Protein AF-A0A843J6B3-F1 (afdb_monomer_lite)

Secondary structure (DSSP, 8-state):
----STTSPSPEE-SSSTT-EEEEEE--TTHHHHHHHHHHTT---S---HHHHHHHHHHHHHHTT--HHHHHHHHHHH--SSEEEEEEETTEEEEEE-TT--S--EEEE-SS-EEEESSGGGTTTT---S--EEPPTT-EEEEE-

pLDDT: mean 93.2, std 7.3, range [47.25, 98.31]

Structure (mmCIF, N/CA/C/O backbone):
data_AF-A0A843J6B3-F1
#
_entry.id   AF-A0A843J6B3-F1
#
loop_
_atom_site.group_PDB
_atom_site.id
_atom_site.type_symbol
_atom_site.label_atom_id
_atom_site.label_alt_id
_atom_site.label_comp_id
_atom_site.label_asym_id
_atom_site.label_entity_id
_atom_site.label_seq_id
_atom_site.pdbx_PDB_ins_code
_atom_site.Cartn_x
_atom_site.Cartn_y
_atom_site.Cartn_z
_atom_site.occupancy
_atom_site.B_iso_or_equiv
_atom_site.a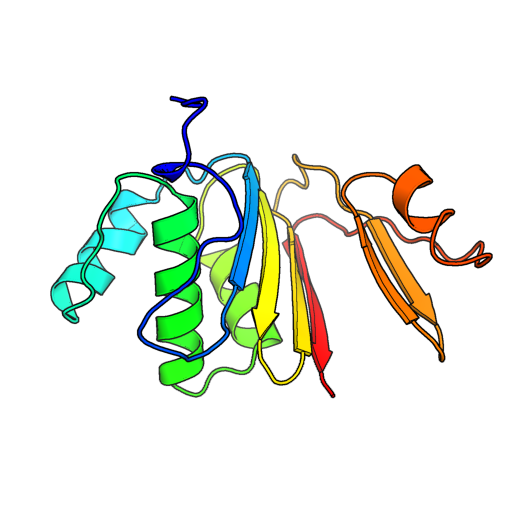uth_seq_id
_atom_site.auth_comp_id
_atom_site.auth_asym_id
_atom_site.auth_atom_id
_atom_site.pdbx_PDB_model_num
ATOM 1 N N . GLU A 1 1 ? 11.348 -1.930 17.004 1.00 47.25 1 GLU A N 1
ATOM 2 C CA . GLU A 1 1 ? 12.551 -2.789 16.943 1.00 47.25 1 GLU A CA 1
ATOM 3 C C . GLU A 1 1 ? 12.316 -3.851 15.882 1.00 47.25 1 GLU A C 1
ATOM 5 O O . GLU A 1 1 ? 11.214 -4.375 15.826 1.00 47.25 1 GLU A O 1
ATOM 10 N N . SER A 1 2 ? 13.302 -4.130 15.026 1.00 53.25 2 SER A N 1
ATOM 11 C CA . SER A 1 2 ? 13.225 -5.224 14.048 1.00 53.25 2 SER A CA 1
ATOM 12 C C . SER A 1 2 ? 13.456 -6.550 14.777 1.00 53.25 2 SER A C 1
ATOM 14 O O . SER A 1 2 ? 14.600 -6.964 14.955 1.00 53.25 2 SER A O 1
ATOM 16 N N . GLY A 1 3 ? 12.385 -7.178 15.263 1.00 59.69 3 GLY A N 1
ATOM 17 C CA . GLY A 1 3 ? 12.436 -8.517 15.848 1.00 59.69 3 GLY A CA 1
ATOM 18 C C . GLY A 1 3 ? 12.581 -9.581 14.760 1.00 59.69 3 GLY A C 1
ATOM 19 O O . GLY A 1 3 ? 11.872 -9.542 13.759 1.00 59.69 3 GLY A O 1
ATOM 20 N N . VAL A 1 4 ? 13.493 -10.541 14.938 1.00 71.62 4 VAL A N 1
ATOM 21 C CA . VAL A 1 4 ? 13.552 -11.742 14.085 1.00 71.62 4 VAL A CA 1
ATOM 22 C C . VAL A 1 4 ? 12.629 -12.791 14.697 1.00 71.62 4 VAL A C 1
ATOM 24 O O . VAL A 1 4 ? 13.066 -13.728 15.364 1.00 71.62 4 VAL A O 1
ATOM 27 N N . ASP A 1 5 ? 11.329 -12.590 14.521 1.00 77.44 5 ASP A N 1
ATOM 28 C CA . ASP A 1 5 ? 10.295 -13.521 14.952 1.00 77.44 5 ASP A CA 1
ATOM 29 C C . ASP A 1 5 ? 9.137 -13.556 13.944 1.00 77.44 5 ASP A C 1
ATOM 31 O O . ASP A 1 5 ? 9.062 -12.762 13.008 1.00 77.44 5 ASP A O 1
ATOM 35 N N . ARG A 1 6 ? 8.240 -14.528 14.117 1.00 74.88 6 ARG A N 1
ATOM 36 C CA . ARG A 1 6 ? 7.109 -14.734 13.204 1.00 74.88 6 ARG A CA 1
ATOM 37 C C . ARG A 1 6 ? 6.053 -13.633 13.287 1.00 74.88 6 ARG A C 1
ATOM 39 O O . ARG A 1 6 ? 5.305 -13.475 12.335 1.00 74.88 6 ARG A O 1
ATOM 46 N N . TYR A 1 7 ? 5.977 -12.905 14.398 1.00 76.56 7 TYR A N 1
ATOM 47 C CA . TYR A 1 7 ? 4.963 -11.875 14.624 1.00 76.56 7 TYR A CA 1
ATOM 48 C C . TYR A 1 7 ? 5.300 -10.558 13.927 1.00 76.56 7 TYR A C 1
ATOM 50 O O . TYR A 1 7 ? 4.414 -9.725 13.771 1.00 76.56 7 TYR A O 1
ATOM 58 N N . HIS A 1 8 ? 6.558 -10.382 13.511 1.00 81.69 8 HIS A N 1
ATOM 59 C CA . HIS A 1 8 ? 7.040 -9.227 12.751 1.00 81.69 8 HIS A CA 1
ATOM 60 C C . HIS A 1 8 ? 7.273 -9.526 11.264 1.00 81.69 8 HIS A C 1
ATOM 62 O O . HIS A 1 8 ? 7.674 -8.633 10.518 1.00 81.69 8 HIS A O 1
ATOM 68 N N . ALA A 1 9 ? 7.043 -10.770 10.832 1.00 84.94 9 ALA A N 1
ATOM 69 C CA . ALA A 1 9 ? 7.240 -11.183 9.453 1.00 84.94 9 ALA A CA 1
ATOM 70 C C . ALA A 1 9 ? 6.078 -10.722 8.564 1.00 84.94 9 ALA A C 1
ATOM 72 O O . ALA A 1 9 ? 4.911 -10.955 8.869 1.00 84.94 9 ALA A O 1
ATOM 73 N N . HIS A 1 10 ? 6.415 -10.112 7.432 1.00 86.50 10 HIS A N 1
ATOM 74 C CA . HIS A 1 10 ? 5.472 -9.834 6.351 1.00 86.50 10 HIS A CA 1
ATOM 75 C C . HIS A 1 10 ? 5.077 -11.111 5.585 1.00 86.50 10 HIS A C 1
ATOM 77 O O . HIS A 1 10 ? 5.847 -12.077 5.579 1.00 86.50 10 HIS A O 1
ATOM 83 N N . PRO A 1 11 ? 3.936 -11.100 4.866 1.00 92.75 11 PRO A N 1
ATOM 84 C CA . PRO A 1 11 ? 2.946 -10.019 4.772 1.00 92.75 11 PRO A CA 1
ATOM 85 C C . PRO A 1 11 ? 2.016 -9.941 5.991 1.00 92.75 11 PRO A C 1
ATOM 87 O O . PRO A 1 11 ? 1.685 -10.956 6.598 1.00 92.75 11 PRO A O 1
ATOM 90 N N . TYR A 1 12 ? 1.549 -8.732 6.304 1.00 93.75 12 TYR A N 1
ATOM 91 C CA . TYR A 1 12 ? 0.471 -8.526 7.275 1.00 93.75 12 TYR A CA 1
ATOM 92 C C . TYR A 1 12 ? -0.892 -8.625 6.597 1.00 93.75 12 TYR A C 1
ATOM 94 O O . TYR A 1 12 ? -1.033 -8.254 5.434 1.00 93.75 12 TYR A O 1
ATOM 102 N N . GLN A 1 13 ? -1.894 -9.090 7.340 1.00 94.69 13 GLN A N 1
ATOM 103 C CA . GLN A 1 13 ? -3.271 -9.272 6.880 1.00 94.69 13 GLN A CA 1
ATOM 104 C C . GLN A 1 13 ? -4.247 -8.556 7.815 1.00 94.69 13 GLN A C 1
ATOM 106 O O . GLN A 1 13 ? -3.915 -8.272 8.964 1.00 94.69 13 GLN A O 1
ATOM 111 N N . SER A 1 14 ? -5.462 -8.290 7.336 1.00 93.75 14 SER A N 1
ATOM 112 C CA . SER A 1 14 ? -6.552 -7.785 8.172 1.00 93.75 14 SER A CA 1
ATOM 113 C C . SER A 1 14 ? -7.737 -8.739 8.146 1.00 93.75 14 SER A C 1
ATOM 115 O O . SER A 1 14 ? -8.114 -9.237 7.094 1.00 93.75 14 SER A O 1
ATOM 117 N N . TYR A 1 15 ? -8.388 -8.933 9.293 1.00 92.50 15 TYR A N 1
ATOM 118 C CA . TYR A 1 15 ? -9.630 -9.708 9.385 1.00 92.50 15 TYR A CA 1
ATOM 119 C C . TYR A 1 15 ? -10.849 -8.992 8.771 1.00 92.50 15 TYR A C 1
ATOM 121 O O . TYR A 1 15 ? -11.914 -9.591 8.647 1.00 92.50 15 TYR A O 1
ATOM 129 N N . ILE A 1 16 ? -10.723 -7.699 8.453 1.00 92.38 16 ILE A N 1
ATOM 130 C CA . ILE A 1 16 ? -11.826 -6.845 7.986 1.00 92.38 16 ILE A CA 1
ATOM 131 C C . ILE A 1 16 ? -12.178 -7.157 6.534 1.00 92.38 16 ILE A C 1
ATOM 133 O O . ILE A 1 16 ? -13.354 -7.212 6.184 1.00 92.38 16 ILE A O 1
ATOM 137 N N . ILE A 1 17 ? -11.155 -7.364 5.704 1.00 91.81 17 ILE A N 1
ATOM 138 C CA . ILE A 1 17 ? -11.292 -7.720 4.294 1.00 91.81 17 ILE A CA 1
ATOM 139 C C . ILE A 1 17 ? -10.530 -9.025 4.076 1.00 91.81 17 ILE A C 1
ATOM 141 O O . ILE A 1 17 ? -9.322 -9.049 4.306 1.00 91.81 17 ILE A O 1
ATOM 145 N N . PRO A 1 18 ? -11.201 -10.106 3.646 1.00 90.88 18 PRO A N 1
ATOM 146 C CA . PRO A 1 18 ? -10.526 -11.345 3.286 1.00 90.88 18 PRO A CA 1
ATOM 147 C C . PRO A 1 18 ? -9.447 -11.111 2.223 1.00 90.88 18 PRO A C 1
ATOM 149 O O . PRO A 1 18 ? -9.651 -10.343 1.286 1.00 90.88 18 PRO A O 1
ATOM 152 N N . ASP A 1 19 ? -8.308 -11.783 2.384 1.00 92.25 19 ASP A N 1
ATOM 153 C CA . ASP A 1 19 ? -7.199 -11.807 1.422 1.00 92.25 19 ASP A CA 1
ATOM 154 C C . ASP A 1 19 ? -6.569 -10.437 1.088 1.00 92.25 19 ASP A C 1
ATOM 156 O O . ASP A 1 19 ? -5.854 -10.302 0.095 1.00 92.25 19 ASP A O 1
ATOM 160 N N . ILE A 1 20 ? -6.748 -9.426 1.950 1.00 96.38 20 ILE A N 1
ATOM 161 C CA . ILE A 1 20 ? -5.902 -8.228 1.914 1.00 96.38 20 ILE A CA 1
ATOM 162 C C . ILE A 1 20 ? -4.534 -8.530 2.531 1.00 96.38 20 ILE A C 1
ATOM 164 O O . ILE A 1 20 ? -4.437 -9.087 3.627 1.00 96.38 20 ILE A O 1
ATOM 168 N N . THR A 1 21 ? -3.467 -8.126 1.849 1.00 97.12 21 THR A N 1
ATOM 169 C CA . THR A 1 21 ? -2.090 -8.269 2.333 1.00 97.12 21 THR A CA 1
ATOM 170 C C . THR A 1 21 ? -1.310 -6.977 2.166 1.00 97.12 21 THR A C 1
ATOM 172 O O . THR A 1 21 ? -1.488 -6.261 1.184 1.00 97.12 21 THR A O 1
ATOM 175 N N . VAL A 1 22 ? -0.425 -6.682 3.119 1.00 97.19 22 VAL A N 1
ATOM 176 C CA . VAL A 1 22 ? 0.491 -5.541 3.040 1.00 97.19 22 VAL A CA 1
ATOM 177 C C . VAL A 1 22 ? 1.924 -5.972 3.311 1.00 97.19 22 VAL A C 1
ATOM 179 O O . VAL A 1 22 ? 2.216 -6.652 4.300 1.00 97.19 22 VAL A O 1
ATOM 182 N N . VAL A 1 23 ? 2.826 -5.508 2.449 1.00 95.75 23 VAL A N 1
ATOM 183 C CA . VAL A 1 23 ? 4.274 -5.519 2.664 1.00 95.75 23 VAL A CA 1
ATOM 184 C C . VAL A 1 23 ? 4.756 -4.078 2.747 1.00 95.75 23 VAL A C 1
ATOM 186 O O . VAL A 1 23 ? 4.325 -3.229 1.974 1.00 95.75 23 VAL A O 1
ATOM 189 N N . HIS A 1 24 ? 5.639 -3.790 3.695 1.00 93.69 24 HIS A N 1
ATOM 190 C CA . HIS A 1 24 ? 6.119 -2.439 3.952 1.00 93.69 24 HIS A CA 1
ATOM 191 C C . HIS A 1 24 ? 7.637 -2.443 4.102 1.00 93.69 24 HIS A C 1
ATOM 193 O O . HIS A 1 24 ? 8.193 -3.190 4.905 1.00 93.69 24 HIS A O 1
ATOM 199 N N . ASN A 1 25 ? 8.299 -1.573 3.345 1.00 93.62 25 ASN A N 1
ATOM 200 C CA . ASN A 1 25 ? 9.700 -1.230 3.533 1.00 93.62 25 ASN A CA 1
ATOM 201 C C . ASN A 1 25 ? 9.777 0.224 3.984 1.00 93.62 25 ASN A C 1
ATOM 203 O O . ASN A 1 25 ? 9.501 1.128 3.197 1.00 93.62 25 ASN A O 1
ATOM 207 N N . GLY A 1 26 ? 10.152 0.457 5.239 1.00 93.44 26 GLY A N 1
ATOM 208 C CA . GLY A 1 26 ? 10.180 1.803 5.783 1.00 93.44 26 GLY A CA 1
ATOM 209 C C . GLY A 1 26 ? 9.909 1.873 7.272 1.00 93.44 26 GLY A C 1
ATOM 210 O O . GLY A 1 26 ? 10.153 0.922 8.010 1.00 93.44 26 GLY A O 1
ATOM 211 N N . GLN A 1 27 ? 9.459 3.047 7.701 1.00 93.50 27 GLN A N 1
ATOM 212 C CA . GLN A 1 27 ? 8.970 3.286 9.049 1.00 93.50 27 GLN A CA 1
ATOM 213 C C . GLN A 1 27 ? 7.885 4.362 9.022 1.00 93.50 27 GLN A C 1
ATOM 215 O O . GLN A 1 27 ? 8.145 5.491 8.597 1.00 93.50 27 GLN A O 1
ATOM 220 N N . ILE A 1 28 ? 6.712 4.056 9.573 1.00 95.56 28 ILE A N 1
ATOM 221 C CA . ILE A 1 28 ? 5.633 5.036 9.737 1.00 95.56 28 ILE A CA 1
ATOM 222 C C . ILE A 1 28 ? 5.789 5.732 11.089 1.00 95.56 28 ILE A C 1
ATOM 224 O O . ILE A 1 28 ? 5.578 5.162 12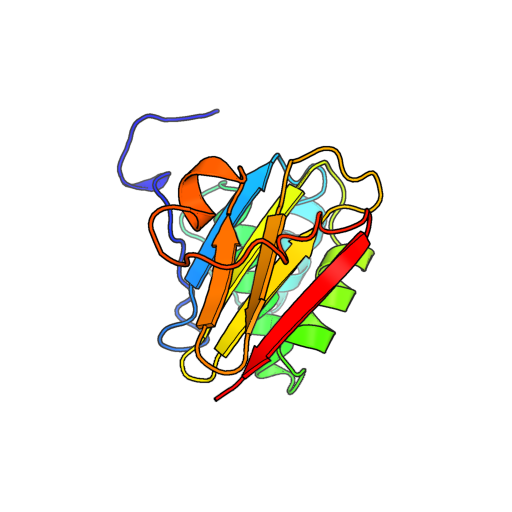.156 1.00 95.56 28 ILE A O 1
ATOM 228 N N . THR A 1 29 ? 6.173 7.002 11.061 1.00 94.75 29 THR A N 1
ATOM 229 C CA . THR A 1 29 ? 6.479 7.805 12.254 1.00 94.75 29 THR A CA 1
ATOM 230 C C . THR A 1 29 ? 5.234 8.279 13.003 1.00 94.75 29 THR A C 1
ATOM 232 O O . THR A 1 29 ? 5.300 8.518 14.209 1.00 94.75 29 THR A O 1
ATOM 235 N N . ASN A 1 30 ? 4.088 8.384 12.323 1.00 95.31 30 ASN A N 1
ATOM 236 C CA . ASN A 1 30 ? 2.821 8.817 12.910 1.00 95.31 30 ASN A CA 1
ATOM 237 C C . ASN A 1 30 ? 1.820 7.669 13.155 1.00 95.31 30 ASN A C 1
ATOM 239 O O . ASN A 1 30 ? 0.636 7.945 13.347 1.00 95.31 30 ASN A O 1
ATOM 243 N N . TYR A 1 31 ? 2.268 6.406 13.217 1.00 92.94 31 TYR A N 1
ATOM 244 C CA . TYR A 1 31 ? 1.380 5.232 13.289 1.00 92.94 31 TYR A CA 1
ATOM 245 C C . TYR A 1 31 ? 0.355 5.282 14.435 1.00 92.94 31 TYR A C 1
ATOM 247 O O . TYR A 1 31 ? -0.776 4.843 14.256 1.00 92.94 31 TYR A O 1
ATOM 255 N N . TRP A 1 32 ? 0.690 5.877 15.586 1.00 92.62 32 TRP A N 1
ATOM 256 C CA . TRP A 1 32 ? -0.260 6.076 16.689 1.00 92.62 32 TRP A CA 1
ATOM 257 C C . TRP A 1 32 ? -1.443 6.980 16.323 1.00 92.62 32 TRP A C 1
ATOM 259 O O . TRP A 1 32 ? -2.562 6.723 16.758 1.00 92.62 32 TRP A O 1
ATOM 269 N N . LYS A 1 33 ? -1.214 8.024 15.512 1.00 95.69 33 LYS A N 1
ATOM 270 C CA . LYS A 1 33 ? -2.278 8.932 15.046 1.00 95.69 33 LYS A CA 1
ATOM 271 C C . LYS A 1 33 ? -3.231 8.244 14.073 1.00 95.69 33 LYS A C 1
ATOM 273 O O . LYS A 1 33 ? -4.385 8.643 13.986 1.00 95.69 33 LYS A O 1
ATOM 278 N N . ILE A 1 34 ? -2.740 7.237 13.356 1.00 96.56 34 ILE A N 1
ATOM 279 C CA . ILE A 1 34 ? -3.534 6.410 12.445 1.00 96.56 34 ILE A CA 1
ATOM 280 C C . ILE A 1 34 ? -4.299 5.342 13.231 1.00 96.56 34 ILE A C 1
ATOM 282 O O . ILE A 1 34 ? -5.485 5.124 13.001 1.00 96.56 34 ILE A O 1
ATOM 286 N N . ARG A 1 35 ? -3.638 4.731 14.216 1.00 96.50 35 ARG A N 1
ATOM 287 C CA . ARG A 1 35 ? -4.183 3.657 15.044 1.00 96.50 35 ARG A CA 1
ATOM 288 C C . ARG A 1 35 ? -5.332 4.099 15.951 1.00 96.50 35 ARG A C 1
ATOM 290 O O . ARG A 1 35 ? -6.354 3.424 15.971 1.00 96.50 35 ARG A O 1
ATOM 297 N N . ASP A 1 36 ? -5.199 5.210 16.681 1.00 96.19 36 ASP A N 1
ATOM 298 C CA . ASP A 1 36 ? -6.205 5.641 17.675 1.00 96.19 36 ASP A CA 1
ATOM 299 C C . ASP A 1 36 ? -7.623 5.816 17.075 1.00 96.19 36 ASP A C 1
ATOM 301 O O . ASP A 1 36 ? -8.582 5.282 17.639 1.00 96.19 36 ASP A O 1
ATOM 305 N N . PRO A 1 37 ? -7.808 6.461 15.906 1.00 97.00 37 PRO A N 1
ATOM 306 C CA . PRO A 1 37 ? -9.105 6.493 15.233 1.00 97.00 37 PRO A CA 1
ATOM 307 C C . PRO A 1 37 ? -9.635 5.111 14.828 1.00 97.00 37 PRO A C 1
ATOM 309 O O . PRO A 1 37 ? -10.839 4.880 14.927 1.00 97.00 37 PRO A O 1
ATOM 312 N N . LEU A 1 38 ? -8.767 4.196 14.382 1.00 97.06 38 LEU A N 1
ATOM 313 C CA . LEU A 1 38 ? -9.155 2.837 13.986 1.00 97.06 38 LEU A CA 1
ATOM 314 C C . LEU A 1 38 ? -9.597 2.007 15.200 1.00 97.06 38 LEU A C 1
ATOM 316 O O . LEU A 1 38 ? -10.641 1.358 15.154 1.00 97.06 38 LEU A O 1
ATOM 320 N N . GLU A 1 39 ? -8.880 2.089 16.322 1.00 96.88 39 GLU A N 1
ATOM 321 C CA . GLU A 1 39 ? -9.284 1.441 17.579 1.00 96.88 39 GLU A CA 1
ATOM 322 C C . GLU A 1 39 ? -10.650 1.956 18.058 1.00 96.88 39 GLU A C 1
ATOM 324 O O . GLU A 1 39 ? -11.510 1.171 18.457 1.00 96.88 39 GLU A O 1
ATOM 329 N N . ARG A 1 40 ? -10.918 3.264 17.929 1.00 97.00 40 ARG A N 1
ATOM 330 C CA . ARG A 1 40 ? -12.235 3.853 18.248 1.00 97.00 40 ARG A CA 1
ATOM 331 C C . ARG A 1 40 ? -13.356 3.392 17.317 1.00 97.00 40 ARG A C 1
ATOM 333 O O . ARG A 1 40 ? -14.512 3.386 17.735 1.00 97.00 40 ARG A O 1
ATOM 340 N N . LYS A 1 41 ? -13.034 3.000 16.081 1.00 96.00 41 LYS A N 1
ATOM 341 C CA . LYS A 1 41 ? -13.968 2.334 15.157 1.00 96.00 41 LYS A CA 1
ATOM 342 C C . LYS A 1 41 ? -14.177 0.849 15.488 1.00 96.00 41 LYS A C 1
ATOM 344 O O . LYS A 1 41 ? -15.035 0.218 14.880 1.00 96.00 41 LYS A O 1
ATOM 349 N N . GLY A 1 42 ? -13.431 0.297 16.448 1.00 95.81 42 GLY A N 1
ATOM 350 C CA . GLY A 1 42 ? -13.522 -1.099 16.877 1.00 95.81 42 GLY A CA 1
ATOM 351 C C . GLY A 1 42 ? -12.494 -2.030 16.231 1.00 95.81 42 GLY A C 1
ATOM 352 O O . GLY A 1 42 ? -12.643 -3.248 16.324 1.00 95.81 42 GLY A O 1
ATOM 353 N N . HIS A 1 43 ? -11.461 -1.491 15.575 1.00 96.19 43 HIS A N 1
ATOM 354 C CA . HIS A 1 43 ? -10.376 -2.304 15.030 1.00 96.19 43 HIS A CA 1
ATOM 355 C C . HIS A 1 43 ? -9.536 -2.866 16.179 1.00 96.19 43 HIS A C 1
ATOM 357 O O . HIS A 1 43 ? -9.124 -2.125 17.071 1.00 96.19 43 HIS A O 1
ATOM 363 N N . THR A 1 44 ? -9.285 -4.172 16.158 1.00 95.00 44 THR A N 1
ATOM 364 C CA . THR A 1 44 ? -8.404 -4.835 17.126 1.00 95.00 44 THR A CA 1
ATOM 365 C C . THR A 1 44 ? -7.031 -5.030 16.505 1.00 95.00 44 THR A C 1
ATOM 367 O O . THR A 1 44 ? -6.940 -5.460 15.361 1.00 95.00 44 THR A O 1
ATOM 370 N N . PHE A 1 45 ? -5.989 -4.724 17.271 1.00 93.81 45 PHE A N 1
ATOM 371 C CA . PHE A 1 45 ? -4.591 -4.875 16.881 1.00 93.81 45 PHE A CA 1
ATOM 372 C C . PHE A 1 45 ? -3.896 -5.836 17.844 1.00 93.81 45 PHE A C 1
ATOM 374 O O . PHE A 1 45 ? -4.077 -5.743 19.062 1.00 93.81 45 PHE A O 1
ATOM 381 N N . GLU A 1 46 ? -3.070 -6.717 17.305 1.00 90.50 46 GLU A N 1
ATOM 382 C CA . GLU A 1 46 ? -2.361 -7.778 18.015 1.00 90.50 46 GLU A CA 1
ATOM 383 C C . GLU A 1 46 ? -0.882 -7.441 18.254 1.00 90.50 46 GLU A C 1
ATOM 385 O O . GLU A 1 46 ? -0.232 -8.059 19.099 1.00 90.50 46 GLU A O 1
ATOM 390 N N . SER A 1 47 ? -0.346 -6.434 17.561 1.00 87.88 47 SER A N 1
ATOM 391 C CA . SER A 1 47 ? 1.041 -5.989 17.673 1.00 87.88 47 SER A CA 1
ATOM 392 C C . SER A 1 47 ? 1.160 -4.464 17.805 1.00 87.88 47 SER A C 1
ATOM 394 O O . SER A 1 47 ? 0.177 -3.722 17.801 1.00 87.88 47 SER A O 1
ATOM 396 N N . PHE A 1 48 ? 2.398 -3.982 17.937 1.00 86.50 48 PHE A N 1
ATOM 397 C CA . PHE A 1 48 ? 2.755 -2.564 17.806 1.00 86.50 48 PHE A CA 1
ATOM 398 C C . PHE A 1 48 ? 3.504 -2.281 16.492 1.00 86.50 48 PHE A C 1
ATOM 400 O O . PHE A 1 48 ? 4.167 -1.251 16.373 1.00 86.50 48 PHE A O 1
ATOM 407 N N . ASN A 1 49 ? 3.447 -3.205 15.526 1.00 87.88 49 ASN A N 1
ATOM 408 C CA . ASN A 1 49 ? 4.091 -3.044 14.229 1.00 87.88 49 ASN A CA 1
ATOM 409 C C . ASN A 1 49 ? 3.342 -1.984 13.408 1.00 87.88 49 ASN A C 1
ATOM 411 O O . ASN A 1 49 ? 2.110 -1.966 13.349 1.00 87.88 49 ASN A O 1
ATOM 415 N N . ASP A 1 50 ? 4.087 -1.098 12.758 1.00 88.44 50 ASP A N 1
ATOM 416 C CA . ASP A 1 50 ? 3.502 -0.078 11.895 1.00 88.44 50 ASP A CA 1
ATOM 417 C C . ASP A 1 50 ? 2.816 -0.682 10.665 1.00 88.44 50 ASP A C 1
ATOM 419 O O . ASP A 1 50 ? 1.794 -0.168 10.224 1.00 88.44 50 ASP A O 1
ATOM 423 N N . THR A 1 51 ? 3.296 -1.818 10.167 1.00 91.00 51 THR A N 1
ATOM 424 C CA . THR A 1 51 ? 2.670 -2.525 9.046 1.00 91.00 51 THR A CA 1
ATOM 425 C C . THR A 1 51 ? 1.282 -3.052 9.404 1.00 91.00 51 THR A C 1
ATOM 427 O O . THR A 1 51 ? 0.373 -2.981 8.579 1.00 91.00 51 THR A O 1
ATOM 430 N N . GLU A 1 52 ? 1.075 -3.520 10.637 1.00 94.25 52 GLU A N 1
ATOM 431 C CA . GLU A 1 52 ? -0.264 -3.904 11.096 1.00 94.25 52 GLU A CA 1
ATOM 432 C C . GLU A 1 52 ? -1.210 -2.688 11.079 1.00 94.25 52 GLU A C 1
ATOM 434 O O . GLU A 1 52 ? -2.355 -2.771 10.632 1.00 94.25 52 GLU A O 1
ATOM 439 N N . CYS A 1 53 ? -0.702 -1.518 11.482 1.00 95.44 53 CYS A N 1
ATOM 440 C CA . CYS A 1 53 ? -1.424 -0.252 11.349 1.00 95.44 53 CYS A CA 1
ATOM 441 C C . CYS A 1 53 ? -1.812 0.033 9.892 1.00 95.44 53 CYS A C 1
ATOM 443 O O . CYS A 1 53 ? -2.970 0.353 9.618 1.00 95.44 53 CYS A O 1
ATOM 445 N N . ILE A 1 54 ? -0.879 -0.154 8.953 1.00 96.88 54 ILE A N 1
ATOM 446 C CA . ILE A 1 54 ? -1.117 0.067 7.522 1.00 96.88 54 ILE A CA 1
ATOM 447 C C . ILE A 1 54 ? -2.176 -0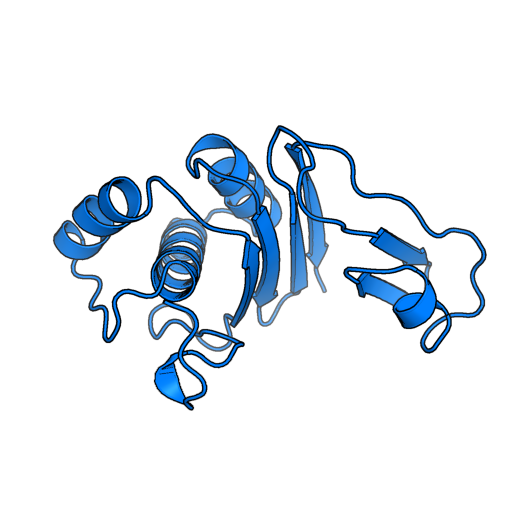.899 6.977 1.00 96.88 54 ILE A C 1
ATOM 449 O O . ILE A 1 54 ? -3.091 -0.448 6.295 1.00 96.88 54 ILE A O 1
ATOM 453 N N . VAL A 1 55 ? -2.120 -2.203 7.278 1.00 97.06 55 VAL A N 1
ATOM 454 C CA . VAL A 1 55 ? -3.101 -3.152 6.715 1.00 97.06 55 VAL A CA 1
ATOM 455 C C . VAL A 1 55 ? -4.516 -2.899 7.232 1.00 97.06 55 VAL A C 1
ATOM 457 O O . VAL A 1 55 ? -5.465 -2.943 6.451 1.00 97.06 55 VAL A O 1
ATOM 460 N N . HIS A 1 56 ? -4.681 -2.547 8.513 1.00 97.12 56 HIS A N 1
ATOM 461 C CA . HIS A 1 56 ? -5.991 -2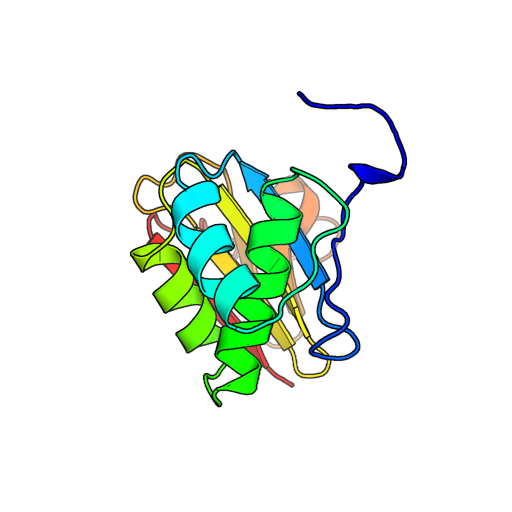.154 9.038 1.00 97.12 56 HIS A CA 1
ATOM 462 C C . HIS A 1 56 ? -6.470 -0.818 8.475 1.00 97.12 56 HIS A C 1
ATOM 464 O O . HIS A 1 56 ? -7.669 -0.664 8.250 1.00 97.12 56 HIS A O 1
ATOM 470 N N . TYR A 1 57 ? -5.562 0.127 8.233 1.00 97.69 57 TYR A N 1
ATOM 471 C CA . TYR A 1 57 ? -5.880 1.386 7.569 1.00 97.69 57 TYR A CA 1
ATOM 472 C C . TYR A 1 57 ? -6.370 1.155 6.132 1.00 97.69 57 TYR A C 1
ATOM 474 O O . TYR A 1 57 ? -7.435 1.647 5.764 1.00 97.69 57 TYR A O 1
ATOM 482 N N . MET A 1 58 ? -5.646 0.359 5.340 1.00 98.12 58 MET A N 1
ATOM 483 C CA . MET A 1 58 ? -6.043 0.029 3.968 1.00 98.12 58 MET A CA 1
ATOM 484 C C . MET A 1 58 ? -7.391 -0.694 3.949 1.00 98.12 58 MET A C 1
ATOM 486 O O . MET A 1 58 ? -8.283 -0.318 3.189 1.00 98.12 58 MET A O 1
ATOM 490 N N . ALA A 1 59 ? -7.584 -1.669 4.842 1.00 97.38 59 ALA A N 1
ATOM 491 C CA . ALA A 1 59 ? -8.850 -2.382 4.956 1.00 97.38 59 ALA A CA 1
ATOM 492 C C . ALA A 1 59 ? -10.016 -1.462 5.370 1.00 97.38 59 ALA A C 1
ATOM 494 O O . ALA A 1 59 ? -11.112 -1.592 4.832 1.00 97.38 59 ALA A O 1
ATOM 495 N N . ASP A 1 60 ? -9.795 -0.499 6.273 1.00 97.50 60 ASP A N 1
ATOM 496 C CA . ASP A 1 60 ? -10.797 0.508 6.659 1.00 97.50 60 ASP A CA 1
ATOM 497 C C . ASP A 1 60 ? -11.240 1.366 5.465 1.00 97.50 60 ASP A C 1
ATOM 499 O O . ASP A 1 60 ? -12.436 1.601 5.285 1.00 97.50 60 ASP A O 1
ATOM 503 N N . LYS A 1 61 ? -10.289 1.829 4.641 1.00 97.38 61 LYS A N 1
ATOM 504 C CA . LYS A 1 61 ? -10.574 2.647 3.450 1.00 97.38 61 LYS A CA 1
ATOM 505 C C . LYS A 1 61 ? -11.356 1.862 2.405 1.00 97.38 61 LYS A C 1
ATOM 507 O O . LYS A 1 61 ? -12.400 2.324 1.949 1.00 97.38 61 LYS A O 1
ATOM 512 N N . LEU A 1 62 ? -10.902 0.656 2.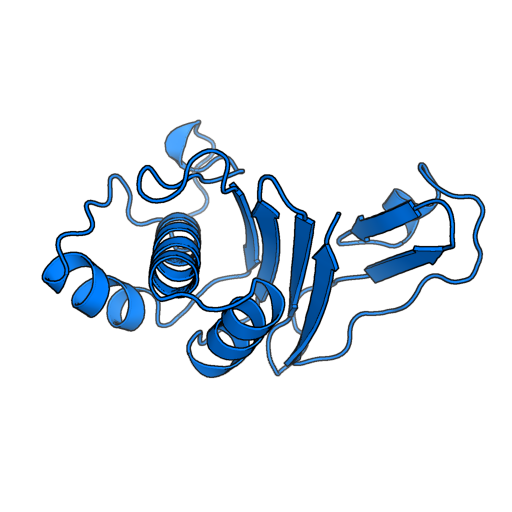079 1.00 96.44 62 LEU A N 1
ATOM 513 C CA . LEU A 1 62 ? -11.587 -0.212 1.122 1.00 96.44 62 LEU A CA 1
ATOM 514 C C . LEU A 1 62 ? -13.004 -0.576 1.602 1.00 96.44 62 LEU A C 1
ATOM 516 O O . LEU A 1 62 ? -13.956 -0.506 0.829 1.00 96.44 62 LEU A O 1
ATOM 520 N N . ASN A 1 63 ? -13.190 -0.854 2.897 1.00 95.81 63 ASN A N 1
ATOM 521 C CA . ASN A 1 63 ? -14.511 -1.130 3.476 1.00 95.81 63 ASN A CA 1
ATOM 522 C C . ASN A 1 63 ? -15.451 0.098 3.462 1.00 95.81 63 ASN A C 1
ATOM 524 O O . ASN A 1 63 ? -16.670 -0.047 3.513 1.00 95.81 63 ASN A O 1
ATOM 528 N N . GLN A 1 64 ? -14.905 1.315 3.359 1.00 96.12 64 GLN A N 1
ATOM 529 C CA . GLN A 1 64 ? -15.670 2.549 3.131 1.00 96.12 64 GLN A CA 1
ATOM 530 C C . GLN A 1 64 ? -16.017 2.785 1.650 1.00 96.12 64 GLN A C 1
ATOM 532 O O . GLN A 1 64 ? -16.679 3.774 1.338 1.00 96.12 64 GLN A O 1
ATOM 537 N N . GLY A 1 65 ? -15.608 1.889 0.748 1.00 96.19 65 GLY A N 1
ATOM 538 C CA . GLY A 1 65 ? -15.917 1.946 -0.680 1.00 96.19 65 GLY A CA 1
ATOM 539 C C . GLY A 1 65 ? -14.873 2.663 -1.536 1.00 96.19 65 GLY A C 1
ATOM 540 O O . GLY A 1 65 ? -15.156 2.940 -2.699 1.00 96.19 65 GLY A O 1
ATOM 541 N N . TYR A 1 66 ? -13.692 2.963 -0.987 1.00 97.38 66 TYR A N 1
ATOM 542 C CA . TYR A 1 66 ? -12.569 3.469 -1.778 1.00 97.38 66 TYR A CA 1
ATOM 543 C C . TYR A 1 66 ? -12.058 2.367 -2.708 1.00 97.38 66 TYR A C 1
ATOM 545 O O . TYR A 1 66 ? -11.999 1.197 -2.322 1.00 97.38 66 TYR A O 1
ATOM 553 N N . LYS A 1 67 ? -11.631 2.742 -3.912 1.00 96.88 67 LYS A N 1
ATOM 554 C CA . LYS A 1 67 ? -10.821 1.870 -4.768 1.00 96.88 67 LYS A CA 1
ATOM 555 C C . LYS A 1 67 ? -9.412 1.721 -4.193 1.00 96.88 67 LYS A C 1
ATOM 557 O O . LYS A 1 67 ? -8.968 2.550 -3.400 1.00 96.88 67 LYS A O 1
ATOM 562 N N . LEU A 1 68 ? -8.686 0.690 -4.632 1.00 97.06 68 LEU A N 1
ATOM 563 C CA . LEU A 1 68 ? -7.315 0.435 -4.176 1.00 97.06 68 LEU A CA 1
ATOM 564 C C . LEU A 1 68 ? -6.396 1.643 -4.398 1.00 97.06 68 LEU A C 1
ATOM 566 O O . LEU A 1 68 ? -5.729 2.072 -3.462 1.00 97.06 68 LEU A O 1
ATOM 570 N N . GLU A 1 69 ? -6.417 2.225 -5.596 1.00 96.94 69 GLU A N 1
ATOM 571 C CA . GLU A 1 69 ? -5.619 3.413 -5.922 1.00 96.94 69 GLU A CA 1
ATOM 572 C C . GLU A 1 69 ? -5.984 4.616 -5.040 1.00 96.94 69 GLU A C 1
ATOM 574 O O . GLU A 1 69 ? -5.111 5.234 -4.443 1.00 96.94 69 GLU A O 1
ATOM 579 N N . GLU A 1 70 ? -7.279 4.877 -4.837 1.00 98.12 70 GLU A N 1
ATOM 580 C CA . GLU A 1 70 ? -7.752 5.975 -3.980 1.00 98.12 70 GLU A CA 1
ATOM 581 C C . GLU A 1 70 ? -7.336 5.780 -2.510 1.00 98.12 70 GLU A C 1
ATOM 583 O O . GLU A 1 70 ? -7.025 6.739 -1.799 1.00 98.12 70 GLU A O 1
ATOM 588 N N . ALA A 1 71 ? -7.331 4.534 -2.029 1.00 98.06 71 ALA A N 1
ATOM 589 C CA . ALA A 1 71 ? -6.864 4.204 -0.688 1.00 98.06 71 ALA A CA 1
ATOM 590 C C . ALA A 1 71 ? -5.341 4.389 -0.555 1.00 98.06 71 ALA A C 1
ATOM 592 O O . ALA A 1 71 ? -4.877 4.878 0.477 1.00 98.06 71 ALA A O 1
ATOM 593 N N . LEU A 1 72 ? -4.574 4.038 -1.593 1.00 98.25 72 LEU A N 1
ATOM 594 C CA . LEU A 1 72 ? -3.126 4.257 -1.664 1.00 98.25 72 LEU A CA 1
ATOM 595 C C . LEU A 1 72 ? -2.793 5.754 -1.695 1.00 98.25 72 LEU A C 1
ATOM 597 O O . LEU A 1 72 ? -1.922 6.195 -0.945 1.00 98.25 72 LEU A O 1
ATOM 601 N N . ASP A 1 73 ? -3.528 6.550 -2.473 1.00 98.31 73 ASP A N 1
ATOM 602 C CA . ASP A 1 73 ? -3.389 8.012 -2.508 1.00 98.31 73 ASP A CA 1
ATOM 603 C C . ASP A 1 73 ? -3.612 8.619 -1.126 1.00 98.31 73 ASP A C 1
ATOM 605 O O . ASP A 1 73 ? -2.835 9.452 -0.645 1.00 98.31 73 ASP A O 1
ATOM 609 N N . GLN A 1 74 ? -4.659 8.161 -0.440 1.00 98.31 74 GLN A N 1
ATOM 610 C CA . GLN A 1 74 ? -4.946 8.622 0.907 1.00 98.31 74 GLN A CA 1
ATOM 611 C C . GLN A 1 74 ? -3.860 8.183 1.900 1.00 98.31 74 GLN A C 1
ATOM 613 O O . GLN A 1 74 ? -3.516 8.963 2.790 1.00 98.31 74 GLN A O 1
ATOM 618 N N . ALA A 1 75 ? -3.261 7.001 1.719 1.00 97.94 75 ALA A N 1
ATOM 619 C CA . ALA A 1 75 ? -2.117 6.559 2.513 1.00 97.94 75 ALA A CA 1
ATOM 620 C C . ALA A 1 75 ? -0.909 7.492 2.324 1.00 97.94 75 ALA A C 1
ATOM 622 O O . ALA A 1 75 ? -0.290 7.889 3.310 1.00 97.94 75 ALA A O 1
ATOM 623 N N . VAL A 1 76 ? -0.614 7.927 1.092 1.00 98.00 76 VAL A N 1
ATOM 624 C CA . VAL A 1 76 ? 0.435 8.932 0.832 1.00 98.00 76 VAL A CA 1
ATOM 625 C C . VAL A 1 76 ? 0.155 10.236 1.574 1.00 98.00 76 VAL A C 1
ATOM 627 O O . VAL A 1 76 ? 1.073 10.871 2.098 1.00 98.00 76 VAL A O 1
ATOM 630 N N . ILE A 1 77 ? -1.107 10.654 1.648 1.00 97.56 77 ILE A N 1
ATOM 631 C CA . ILE A 1 77 ? -1.496 11.884 2.341 1.00 97.56 77 ILE A CA 1
ATOM 632 C C . ILE A 1 77 ? -1.354 11.742 3.861 1.00 97.56 77 ILE A C 1
ATOM 634 O O . ILE A 1 77 ? -0.740 12.624 4.468 1.00 97.56 77 ILE A O 1
ATOM 638 N N . ASP A 1 78 ? -1.904 10.670 4.435 1.00 97.56 78 ASP A N 1
ATOM 639 C CA . ASP A 1 78 ? -2.112 10.500 5.878 1.00 97.56 78 ASP A CA 1
ATOM 640 C C . ASP A 1 78 ? -0.882 9.948 6.618 1.00 97.56 78 ASP A C 1
ATOM 642 O O . ASP A 1 78 ? -0.681 10.263 7.795 1.00 97.56 78 ASP A O 1
ATOM 646 N N . LEU A 1 79 ? -0.069 9.108 5.969 1.00 97.19 79 LEU A N 1
ATOM 647 C CA . LEU A 1 79 ? 1.086 8.464 6.594 1.00 97.19 79 LEU A CA 1
ATOM 648 C C . LEU A 1 79 ? 2.318 9.379 6.559 1.00 97.19 79 LEU A C 1
ATOM 650 O O . LEU A 1 79 ? 2.715 9.884 5.510 1.00 97.19 79 LEU A O 1
ATOM 654 N N . ASP A 1 80 ? 2.969 9.543 7.713 1.00 96.19 80 ASP A N 1
ATOM 655 C CA . ASP A 1 80 ? 4.216 10.300 7.832 1.00 96.19 80 ASP A CA 1
ATOM 656 C C . ASP A 1 80 ? 5.397 9.351 8.023 1.00 96.19 80 ASP A C 1
ATOM 658 O O . ASP A 1 80 ? 5.423 8.561 8.970 1.00 96.19 80 ASP A O 1
ATOM 662 N N . GLY A 1 81 ? 6.437 9.504 7.210 1.00 94.75 81 GLY A N 1
ATOM 663 C CA . GLY A 1 81 ? 7.689 8.760 7.329 1.00 94.75 81 GLY A CA 1
ATOM 664 C C . GLY A 1 81 ? 8.182 8.243 5.979 1.00 94.75 81 GLY A C 1
ATOM 665 O O . GLY A 1 81 ? 7.485 8.385 4.978 1.00 94.75 81 GLY A O 1
ATOM 666 N N . PRO A 1 82 ? 9.396 7.675 5.930 1.00 96.25 82 PRO A N 1
ATOM 667 C CA . PRO A 1 82 ? 9.897 6.999 4.740 1.00 96.25 82 PRO A CA 1
ATOM 668 C C . PRO A 1 82 ? 9.198 5.649 4.569 1.00 96.25 82 PRO A C 1
ATOM 670 O O . PRO A 1 82 ? 9.302 4.807 5.463 1.00 96.25 82 PRO A O 1
ATOM 673 N N . PHE A 1 83 ? 8.561 5.401 3.428 1.00 96.12 83 PHE A N 1
ATOM 674 C CA . PHE A 1 83 ? 7.909 4.126 3.147 1.00 96.12 83 PHE A CA 1
ATOM 675 C C . PHE A 1 83 ? 7.792 3.824 1.652 1.00 96.12 83 PHE A C 1
ATOM 677 O O . PHE A 1 83 ? 7.640 4.702 0.807 1.00 96.12 83 PHE A O 1
ATOM 684 N N . SER A 1 84 ? 7.811 2.532 1.359 1.00 96.88 84 SER A N 1
ATOM 685 C CA . SER A 1 84 ? 7.301 1.926 0.138 1.00 96.88 84 SER A CA 1
ATOM 686 C C . SER A 1 84 ? 6.394 0.783 0.583 1.00 96.88 84 SER A C 1
ATOM 688 O O . SER A 1 84 ? 6.841 -0.102 1.322 1.00 96.88 84 SER A O 1
ATOM 690 N N . ILE A 1 85 ? 5.108 0.856 0.243 1.00 96.81 85 ILE A N 1
ATOM 691 C CA . ILE A 1 85 ? 4.111 -0.145 0.640 1.00 96.81 85 ILE A CA 1
ATOM 692 C C . ILE A 1 85 ? 3.556 -0.850 -0.586 1.00 96.81 85 ILE A C 1
ATOM 694 O O . ILE A 1 85 ? 3.188 -0.197 -1.554 1.00 96.81 85 ILE A O 1
ATOM 698 N N . LEU A 1 86 ? 3.470 -2.174 -0.515 1.00 97.50 86 LEU A N 1
ATOM 699 C CA . LEU A 1 86 ? 2.747 -3.013 -1.459 1.00 97.50 86 LEU A CA 1
ATOM 700 C C . LEU A 1 86 ? 1.469 -3.501 -0.805 1.00 97.50 86 LEU A C 1
ATOM 702 O O . LEU A 1 86 ? 1.502 -3.963 0.336 1.00 97.50 86 LEU A O 1
ATOM 706 N N . VAL A 1 87 ? 0.365 -3.423 -1.537 1.00 97.75 87 VAL A N 1
ATOM 707 C CA . VAL A 1 87 ? -0.951 -3.853 -1.072 1.00 97.75 87 VAL A CA 1
ATOM 708 C C . VAL A 1 87 ? -1.536 -4.813 -2.093 1.00 97.75 87 VAL A C 1
ATOM 710 O O . VAL A 1 87 ? -1.767 -4.430 -3.235 1.00 97.75 87 VAL A O 1
ATOM 713 N N . GLY A 1 88 ? -1.760 -6.057 -1.681 1.00 97.06 88 GLY A N 1
ATOM 714 C CA . GLY A 1 88 ? -2.461 -7.068 -2.465 1.00 97.06 88 GLY A CA 1
ATOM 715 C C . GLY A 1 88 ? -3.898 -7.229 -1.980 1.00 97.06 88 GLY A C 1
ATOM 716 O O . GLY A 1 88 ? -4.163 -7.177 -0.778 1.00 97.06 88 GLY A O 1
ATOM 717 N N . THR A 1 89 ? -4.815 -7.436 -2.915 1.00 95.88 89 THR A N 1
ATOM 718 C CA . THR A 1 89 ? -6.240 -7.712 -2.697 1.00 95.88 89 THR A CA 1
ATOM 719 C C . THR A 1 89 ? -6.682 -8.838 -3.642 1.00 95.88 89 THR A C 1
ATOM 721 O O . THR A 1 89 ? -5.951 -9.131 -4.592 1.00 95.88 89 THR A O 1
ATOM 724 N N . PRO A 1 90 ? -7.866 -9.451 -3.448 1.00 92.75 90 PRO A N 1
ATOM 725 C CA . PRO A 1 90 ? -8.416 -10.411 -4.412 1.00 92.75 90 PRO A CA 1
ATOM 726 C C . PRO A 1 90 ? -8.472 -9.896 -5.854 1.00 92.75 90 PRO A C 1
ATOM 728 O O . PRO A 1 90 ? -8.300 -10.673 -6.789 1.00 92.75 90 PRO A O 1
ATOM 731 N N . ASP A 1 91 ? -8.687 -8.590 -6.010 1.00 92.25 91 ASP A N 1
ATOM 732 C CA . ASP A 1 91 ? -8.998 -7.960 -7.291 1.00 92.25 91 ASP A CA 1
ATOM 733 C C . ASP A 1 91 ? -7.812 -7.167 -7.861 1.00 92.25 91 ASP A C 1
ATOM 735 O O . ASP A 1 91 ? -7.970 -6.448 -8.843 1.00 92.25 91 ASP A O 1
ATOM 739 N N . GLY A 1 92 ? -6.623 -7.238 -7.250 1.00 94.44 92 GLY A N 1
ATOM 740 C CA . GLY A 1 92 ? -5.479 -6.462 -7.725 1.00 94.44 92 GLY A CA 1
ATOM 741 C C . GLY A 1 92 ? -4.339 -6.263 -6.734 1.00 94.44 92 GLY A C 1
ATOM 742 O O . GLY A 1 92 ? -4.412 -6.654 -5.567 1.00 94.44 92 GLY A O 1
ATOM 743 N N . ILE A 1 93 ? -3.287 -5.599 -7.207 1.00 96.75 93 ILE A N 1
ATOM 744 C CA . ILE A 1 93 ? -2.096 -5.228 -6.441 1.00 96.75 93 ILE A CA 1
ATOM 745 C C . ILE A 1 93 ? -1.761 -3.759 -6.683 1.00 96.75 93 ILE A C 1
ATOM 747 O O . ILE A 1 93 ? -1.947 -3.241 -7.780 1.00 96.75 93 ILE A O 1
ATOM 751 N N . GLY A 1 94 ? -1.241 -3.073 -5.673 1.00 96.38 94 GLY A N 1
ATOM 752 C CA . GLY A 1 94 ? -0.782 -1.704 -5.832 1.00 96.38 94 GLY A CA 1
ATOM 753 C C . GLY A 1 94 ? 0.399 -1.349 -4.949 1.00 96.38 94 GLY A C 1
ATOM 754 O O . GLY A 1 94 ? 0.760 -2.083 -4.027 1.00 96.38 94 GLY A O 1
ATOM 755 N N . ILE A 1 95 ? 0.997 -0.204 -5.258 1.00 97.44 95 ILE A N 1
ATOM 756 C CA . ILE A 1 95 ? 2.123 0.387 -4.547 1.00 97.44 95 ILE A CA 1
ATOM 757 C C . ILE A 1 95 ? 1.843 1.846 -4.212 1.00 97.44 95 ILE A C 1
ATOM 759 O O . ILE A 1 95 ? 1.243 2.570 -5.002 1.00 97.44 95 ILE A O 1
ATOM 763 N N . ALA A 1 96 ? 2.326 2.283 -3.052 1.00 97.69 96 ALA A N 1
ATOM 764 C CA . ALA A 1 96 ? 2.478 3.692 -2.725 1.00 97.69 96 ALA A CA 1
ATOM 765 C C . ALA A 1 96 ? 3.880 3.974 -2.185 1.00 97.69 96 ALA A C 1
ATOM 767 O O . ALA A 1 96 ? 4.402 3.230 -1.345 1.00 97.69 96 ALA A O 1
ATOM 768 N N . LYS A 1 97 ? 4.463 5.084 -2.640 1.00 97.38 97 LYS A N 1
ATOM 769 C CA . LYS A 1 97 ? 5.768 5.572 -2.195 1.00 97.38 97 LYS A CA 1
ATOM 770 C C . LYS A 1 97 ? 5.620 6.865 -1.402 1.00 97.38 97 LYS A C 1
ATOM 772 O O . LYS A 1 97 ? 4.791 7.715 -1.720 1.00 97.38 97 LYS A O 1
ATOM 777 N N . ASP A 1 98 ? 6.447 7.043 -0.377 1.00 96.62 98 ASP A N 1
ATOM 778 C CA . ASP A 1 98 ? 6.442 8.269 0.416 1.00 96.62 98 ASP A CA 1
ATOM 779 C C . ASP A 1 98 ? 6.775 9.515 -0.424 1.00 96.62 98 ASP A C 1
ATOM 781 O O . ASP A 1 98 ? 7.460 9.447 -1.449 1.00 96.62 98 ASP A O 1
ATOM 785 N N . LYS A 1 99 ? 6.317 10.685 0.041 1.00 95.44 99 LYS A N 1
ATOM 786 C CA . LYS A 1 99 ? 6.444 11.981 -0.658 1.00 95.44 99 LYS A CA 1
ATOM 787 C C . LYS A 1 99 ? 7.887 12.418 -0.926 1.00 95.44 99 LYS A C 1
ATOM 789 O O . LYS A 1 99 ? 8.104 13.330 -1.718 1.00 95.44 99 LYS A O 1
ATOM 794 N N . LEU A 1 100 ? 8.863 11.831 -0.236 1.00 94.44 100 LEU A N 1
ATOM 795 C CA . LEU A 1 100 ? 10.282 12.146 -0.383 1.00 94.44 100 LEU A CA 1
ATOM 796 C C . LEU A 1 100 ? 11.030 11.078 -1.198 1.00 94.44 100 LEU A C 1
ATOM 798 O O . LEU A 1 100 ? 12.173 11.311 -1.583 1.00 94.44 100 LEU A O 1
ATOM 802 N N . GLY A 1 101 ? 10.396 9.934 -1.483 1.00 92.31 101 GLY A N 1
ATOM 803 C CA . GLY A 1 101 ? 10.968 8.828 -2.247 1.00 92.31 101 GLY A CA 1
ATOM 804 C C . GLY A 1 101 ? 12.167 8.178 -1.560 1.00 92.31 101 GLY A C 1
ATOM 805 O O . GLY A 1 101 ? 13.110 7.774 -2.237 1.00 92.31 101 GLY A O 1
ATOM 806 N N . LEU A 1 102 ? 12.162 8.113 -0.225 1.00 93.31 102 LEU A N 1
ATOM 807 C CA . LEU A 1 102 ? 13.326 7.694 0.568 1.00 93.31 102 LEU A CA 1
ATOM 808 C C . LEU A 1 102 ? 13.574 6.185 0.535 1.00 93.31 102 LEU A C 1
ATOM 810 O O . LEU A 1 102 ? 14.686 5.733 0.818 1.00 93.31 102 LEU A O 1
ATOM 814 N N . ARG A 1 103 ? 12.541 5.399 0.233 1.00 94.75 103 ARG A N 1
ATOM 815 C CA . ARG A 1 103 ? 12.639 3.948 0.053 1.00 94.75 103 ARG A CA 1
ATOM 816 C C . ARG A 1 103 ? 12.593 3.611 -1.429 1.00 94.75 103 ARG A C 1
ATOM 818 O O . ARG A 1 103 ? 11.872 4.283 -2.154 1.00 94.75 103 ARG A O 1
ATOM 825 N N . PRO A 1 104 ? 13.375 2.633 -1.907 1.00 93.81 104 PRO A N 1
ATOM 826 C CA . PRO A 1 104 ? 13.411 2.323 -3.325 1.00 93.81 104 PRO A CA 1
ATOM 827 C C . PRO A 1 104 ? 12.115 1.624 -3.762 1.00 93.81 104 PRO A C 1
ATOM 829 O O . PRO A 1 104 ? 11.360 1.092 -2.943 1.00 93.81 104 PRO A O 1
ATOM 832 N N . GLY A 1 105 ? 11.844 1.671 -5.060 1.00 94.69 105 GLY A N 1
ATOM 833 C CA . GLY A 1 105 ? 10.653 1.093 -5.663 1.00 94.69 105 GLY A CA 1
ATOM 834 C C . GLY A 1 105 ? 10.730 1.252 -7.170 1.00 94.69 105 GLY A C 1
ATOM 835 O O . GLY A 1 105 ? 10.813 2.380 -7.658 1.00 94.69 105 GLY A O 1
ATOM 836 N N . VAL A 1 106 ? 10.729 0.125 -7.866 1.00 95.69 106 VAL A N 1
ATOM 837 C CA . VAL A 1 106 ? 10.717 0.021 -9.322 1.00 95.69 106 VAL A CA 1
ATOM 838 C C . VAL A 1 106 ? 9.532 -0.822 -9.749 1.00 95.69 106 VAL A C 1
ATOM 840 O O . VAL A 1 106 ? 9.095 -1.702 -9.003 1.00 95.69 106 VAL A O 1
ATOM 843 N N . MET A 1 107 ? 9.028 -0.564 -10.943 1.00 95.88 107 MET A N 1
ATOM 844 C CA . MET A 1 107 ? 7.941 -1.331 -11.523 1.00 95.88 107 MET A CA 1
ATOM 845 C C . MET A 1 107 ? 8.180 -1.594 -12.999 1.00 95.88 107 MET A C 1
ATOM 847 O O . MET A 1 107 ? 8.954 -0.901 -13.654 1.00 95.88 107 MET A O 1
ATOM 851 N N . VAL A 1 108 ? 7.474 -2.591 -13.501 1.00 95.56 108 VAL A N 1
ATOM 852 C CA . VAL A 1 108 ? 7.346 -2.876 -14.921 1.00 95.56 108 VAL A CA 1
ATOM 853 C C . VAL A 1 108 ? 5.895 -3.234 -15.191 1.00 95.56 108 VAL A C 1
ATOM 855 O O . VAL A 1 108 ? 5.284 -4.005 -14.445 1.00 95.56 108 VAL A O 1
ATOM 858 N N . GLU A 1 109 ? 5.351 -2.644 -16.244 1.00 93.50 109 GLU A N 1
ATOM 859 C CA . GLU A 1 109 ? 3.998 -2.894 -16.716 1.00 93.50 109 GLU A CA 1
ATOM 860 C C . GLU A 1 109 ? 4.067 -3.165 -18.214 1.00 93.50 109 GLU A C 1
ATOM 862 O O . GLU A 1 109 ? 4.477 -2.313 -18.996 1.00 93.50 109 GLU A O 1
ATOM 867 N N . THR A 1 110 ? 3.696 -4.378 -18.603 1.00 91.69 110 THR A N 1
ATOM 868 C CA . THR A 1 110 ? 3.527 -4.782 -19.998 1.00 91.69 110 THR A CA 1
ATOM 869 C C . THR A 1 110 ? 2.134 -5.376 -20.175 1.00 91.69 110 THR A C 1
ATOM 871 O O . THR A 1 110 ? 1.410 -5.597 -19.204 1.00 91.69 110 THR A O 1
ATOM 874 N N . ASP A 1 111 ? 1.772 -5.721 -21.411 1.00 89.00 111 ASP A N 1
ATOM 875 C CA . ASP A 1 111 ? 0.521 -6.434 -21.697 1.00 89.00 111 ASP A CA 1
ATOM 876 C C . ASP A 1 111 ? 0.415 -7.803 -20.982 1.00 89.00 111 ASP A C 1
ATOM 878 O O . ASP A 1 111 ? -0.674 -8.371 -20.892 1.00 89.00 111 ASP A O 1
ATOM 882 N N . GLU A 1 112 ? 1.531 -8.354 -20.488 1.00 89.38 112 GLU A N 1
ATOM 883 C CA . GLU A 1 112 ? 1.597 -9.684 -19.870 1.00 89.38 112 GLU A CA 1
ATOM 884 C C . GLU A 1 112 ? 1.814 -9.648 -18.353 1.00 89.38 112 GLU A C 1
ATOM 886 O O . GLU A 1 112 ? 1.382 -10.569 -17.654 1.00 89.38 112 GLU A O 1
ATOM 891 N N . ILE A 1 113 ? 2.496 -8.622 -17.830 1.00 91.62 113 ILE A N 1
ATOM 892 C CA . ILE A 1 113 ? 2.893 -8.578 -16.422 1.00 91.62 113 ILE A CA 1
ATOM 893 C C . ILE A 1 113 ? 2.825 -7.169 -15.844 1.00 91.62 113 ILE A C 1
ATOM 895 O O . ILE A 1 113 ? 3.289 -6.202 -16.437 1.00 91.62 113 ILE A O 1
ATOM 899 N N . PHE A 1 114 ? 2.320 -7.096 -14.617 1.00 93.81 114 PHE A N 1
ATOM 900 C CA . PHE A 1 114 ? 2.508 -5.965 -13.724 1.00 93.81 114 PHE A CA 1
ATOM 901 C C . PHE A 1 114 ? 3.320 -6.446 -12.522 1.00 93.81 114 PHE A C 1
ATOM 903 O O . PHE A 1 114 ? 2.844 -7.269 -11.734 1.00 93.81 114 PHE A O 1
ATOM 910 N N . ALA A 1 115 ? 4.563 -5.985 -12.397 1.00 94.88 115 ALA A N 1
ATOM 911 C CA . ALA A 1 115 ? 5.468 -6.410 -11.335 1.00 94.88 115 ALA A CA 1
ATOM 912 C C . ALA A 1 115 ? 6.147 -5.216 -10.672 1.00 94.88 115 ALA A C 1
ATOM 914 O O . ALA A 1 115 ? 6.491 -4.224 -11.309 1.00 94.88 115 ALA A O 1
ATOM 915 N N . ILE A 1 116 ? 6.342 -5.331 -9.360 1.00 95.81 116 ILE A N 1
ATOM 916 C CA . ILE A 1 116 ? 6.911 -4.279 -8.528 1.00 95.81 116 ILE A CA 1
ATOM 917 C C . ILE A 1 116 ? 7.977 -4.892 -7.627 1.00 95.81 116 ILE A C 1
ATOM 919 O O . ILE A 1 116 ? 7.767 -5.949 -7.029 1.00 95.81 116 ILE A O 1
ATOM 923 N N . ALA A 1 117 ? 9.107 -4.206 -7.489 1.00 95.50 117 ALA A N 1
ATOM 924 C CA . ALA A 1 117 ? 10.197 -4.632 -6.628 1.00 95.50 117 ALA A CA 1
ATOM 925 C C . ALA A 1 117 ? 10.874 -3.447 -5.935 1.00 95.50 117 ALA A C 1
ATOM 927 O O . ALA A 1 117 ? 10.710 -2.287 -6.306 1.00 95.50 117 ALA A O 1
ATOM 928 N N . SER A 1 118 ? 11.676 -3.741 -4.910 1.00 94.44 118 SER A N 1
ATOM 929 C CA . SER A 1 118 ?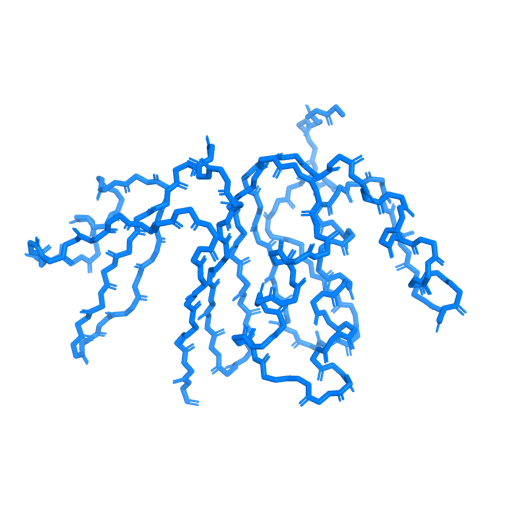 12.566 -2.732 -4.321 1.00 94.44 118 SER A CA 1
ATOM 930 C C . SER A 1 118 ? 13.782 -2.441 -5.206 1.00 94.44 118 SER A C 1
ATOM 932 O O . SER A 1 118 ? 14.331 -1.351 -5.118 1.00 94.44 118 SER A O 1
ATOM 934 N N . GLU A 1 119 ? 14.206 -3.384 -6.050 1.00 93.69 119 GLU A N 1
ATOM 935 C CA . GLU A 1 119 ? 15.388 -3.257 -6.907 1.00 93.69 119 GLU A CA 1
ATOM 936 C C . GLU A 1 119 ? 15.134 -3.873 -8.284 1.00 93.69 119 GLU A C 1
ATOM 938 O O . GLU A 1 119 ? 14.423 -4.869 -8.406 1.00 93.69 119 GLU A O 1
ATOM 943 N N . GLU A 1 120 ? 15.761 -3.294 -9.307 1.00 93.69 120 GLU A N 1
ATOM 944 C CA . GLU A 1 120 ? 15.598 -3.673 -10.716 1.00 93.69 120 GLU A CA 1
ATOM 945 C C . GLU A 1 120 ? 15.985 -5.131 -10.991 1.00 93.69 120 GLU A C 1
ATOM 947 O O . GLU A 1 120 ? 15.303 -5.824 -11.737 1.00 93.69 120 GLU A O 1
ATOM 952 N N . MET A 1 121 ? 17.028 -5.630 -10.320 1.00 92.94 121 MET A N 1
ATOM 953 C CA . MET A 1 121 ? 17.501 -7.009 -10.484 1.00 92.94 121 MET A CA 1
ATOM 954 C C . MET A 1 121 ? 16.415 -8.058 -10.230 1.00 92.94 121 MET A C 1
ATOM 956 O O . MET A 1 121 ? 16.444 -9.106 -10.858 1.00 92.94 121 MET A O 1
ATOM 960 N N . ALA A 1 122 ? 15.458 -7.783 -9.338 1.00 94.12 122 ALA A N 1
ATOM 961 C CA . ALA A 1 122 ? 14.364 -8.711 -9.063 1.00 94.12 122 ALA A CA 1
ATOM 962 C C . ALA A 1 122 ? 13.306 -8.737 -10.181 1.00 94.12 122 ALA A C 1
ATOM 964 O O . ALA A 1 122 ? 12.570 -9.713 -10.291 1.00 94.12 122 ALA A O 1
ATOM 965 N N . LEU A 1 123 ? 13.211 -7.681 -10.998 1.00 94.56 123 LEU A N 1
ATOM 966 C CA . LEU A 1 123 ? 12.292 -7.636 -12.137 1.00 94.56 123 LEU A CA 1
ATOM 967 C C . LEU A 1 123 ? 12.851 -8.403 -13.341 1.00 94.56 123 LEU A C 1
ATOM 969 O O . LEU A 1 123 ? 12.089 -9.088 -14.016 1.00 94.56 123 LEU A O 1
ATOM 973 N N . HIS A 1 124 ? 14.172 -8.391 -13.535 1.00 92.25 124 HIS A N 1
ATOM 974 C CA . HIS A 1 124 ? 14.851 -9.177 -14.579 1.00 92.25 124 HIS A CA 1
ATOM 975 C C . HIS A 1 124 ? 14.662 -10.700 -14.432 1.00 92.25 124 HIS A C 1
ATOM 977 O O . HIS A 1 124 ? 14.838 -11.440 -15.393 1.00 92.25 124 HIS A O 1
ATOM 983 N N . ASP A 1 125 ? 14.273 -11.186 -13.248 1.00 90.75 125 ASP A N 1
ATOM 984 C CA . ASP A 1 125 ? 13.950 -12.604 -13.029 1.00 90.75 125 ASP A CA 1
ATOM 985 C C . ASP A 1 125 ? 12.539 -12.990 -13.524 1.00 90.75 125 ASP A C 1
ATOM 987 O O . ASP A 1 125 ? 12.234 -14.179 -13.652 1.00 90.75 125 ASP A O 1
ATOM 991 N N . VAL A 1 126 ? 11.658 -12.010 -13.764 1.00 92.50 126 VAL A N 1
ATOM 992 C CA . VAL A 1 126 ? 10.240 -12.235 -14.111 1.00 92.50 126 VAL A CA 1
ATOM 993 C C . VAL A 1 126 ? 9.822 -11.618 -15.445 1.00 92.50 126 VAL A C 1
ATOM 995 O O . VAL A 1 126 ? 8.734 -11.922 -15.930 1.00 92.50 126 VAL A O 1
ATOM 998 N N . THR A 1 127 ? 10.659 -10.774 -16.045 1.00 92.19 127 THR A N 1
ATOM 999 C CA . THR A 1 127 ? 10.426 -10.178 -17.362 1.00 92.19 127 THR A CA 1
ATOM 1000 C C . THR A 1 127 ? 11.746 -9.894 -18.078 1.00 92.19 127 THR A C 1
ATOM 1002 O O . THR A 1 127 ? 12.735 -9.551 -17.439 1.00 92.19 127 THR A O 1
ATOM 1005 N N . ASP A 1 128 ? 11.736 -9.997 -19.409 1.00 90.12 128 ASP A N 1
ATOM 1006 C CA . ASP A 1 128 ? 12.835 -9.564 -20.288 1.00 90.12 128 ASP A CA 1
ATOM 1007 C C . ASP A 1 128 ? 12.650 -8.104 -20.764 1.00 90.12 128 ASP A C 1
ATOM 1009 O O . ASP A 1 128 ? 13.355 -7.641 -21.660 1.00 90.12 128 ASP A O 1
ATOM 1013 N N . SER A 1 129 ? 11.647 -7.390 -20.237 1.00 90.19 129 SER A N 1
ATOM 1014 C CA . SER A 1 129 ? 11.365 -6.010 -20.636 1.00 90.19 129 SER A CA 1
ATOM 1015 C C . SER A 1 129 ? 12.432 -5.044 -20.123 1.00 90.19 129 SER A C 1
ATOM 1017 O O . SER A 1 129 ? 12.713 -4.990 -18.927 1.00 90.19 129 SER A O 1
ATOM 1019 N N . ASP A 1 130 ? 12.945 -4.207 -21.025 1.00 87.31 130 ASP A N 1
ATOM 1020 C CA . ASP A 1 130 ? 13.814 -3.074 -20.692 1.00 87.31 130 ASP A CA 1
ATOM 1021 C C . ASP A 1 130 ? 13.019 -1.845 -20.183 1.00 87.31 130 ASP A C 1
ATOM 1023 O O . ASP A 1 130 ? 13.609 -0.827 -19.817 1.00 87.31 130 ASP A O 1
ATOM 1027 N N . GLU A 1 131 ? 11.680 -1.906 -20.154 1.00 91.25 131 GLU A N 1
ATOM 1028 C CA . GLU A 1 131 ? 10.783 -0.810 -19.740 1.00 91.25 131 GLU A CA 1
ATOM 1029 C C . GLU A 1 131 ? 10.581 -0.764 -18.214 1.00 91.25 131 GLU A C 1
ATOM 1031 O O . GLU A 1 131 ? 9.461 -0.689 -17.710 1.00 91.25 131 GLU A O 1
ATOM 1036 N N . ILE A 1 132 ? 11.675 -0.840 -17.454 1.00 94.44 132 ILE A N 1
ATOM 1037 C CA . ILE A 1 132 ? 11.620 -0.745 -15.993 1.00 94.44 132 ILE A CA 1
ATOM 1038 C C . ILE A 1 132 ? 11.627 0.723 -15.565 1.00 94.44 132 ILE A C 1
ATOM 1040 O O . ILE A 1 132 ? 12.549 1.486 -15.864 1.00 94.44 132 ILE A O 1
ATOM 1044 N N . GLU A 1 133 ? 10.615 1.110 -14.794 1.00 95.06 133 GLU A N 1
ATOM 1045 C CA . GLU A 1 133 ? 10.419 2.474 -14.322 1.00 95.06 133 GLU A CA 1
ATOM 1046 C C . GLU A 1 133 ? 10.705 2.610 -12.824 1.00 95.06 133 GLU A C 1
ATOM 1048 O O . GLU A 1 133 ? 10.374 1.753 -12.003 1.00 95.06 133 GLU A O 1
ATOM 1053 N N . GLN A 1 134 ? 11.308 3.738 -12.444 1.00 95.25 134 GLN A N 1
ATOM 1054 C CA . GLN A 1 134 ? 11.427 4.140 -11.045 1.00 95.25 134 GLN A CA 1
ATOM 1055 C C . GLN A 1 134 ? 10.127 4.800 -10.599 1.00 95.25 134 GLN A C 1
ATOM 1057 O O . GLN A 1 134 ? 9.709 5.796 -11.183 1.00 95.25 134 GLN A O 1
ATOM 1062 N N . ILE A 1 135 ? 9.552 4.317 -9.501 1.00 96.06 135 ILE A N 1
ATOM 1063 C CA . ILE A 1 135 ? 8.352 4.920 -8.919 1.00 96.06 135 ILE A CA 1
ATOM 1064 C C . ILE A 1 135 ? 8.743 6.265 -8.298 1.00 96.06 135 ILE A C 1
ATOM 1066 O O . ILE A 1 135 ? 9.652 6.337 -7.456 1.00 96.06 135 ILE A O 1
ATOM 1070 N N . ALA A 1 136 ? 8.091 7.348 -8.702 1.00 97.31 136 ALA A N 1
ATOM 1071 C CA . ALA A 1 136 ? 8.404 8.693 -8.251 1.00 97.31 136 ALA A CA 1
ATOM 1072 C C . ALA A 1 136 ? 7.977 8.931 -6.786 1.00 97.31 136 ALA A C 1
ATOM 1074 O O . ALA A 1 136 ? 7.131 8.225 -6.232 1.00 97.31 136 ALA A O 1
ATOM 1075 N N . PRO A 1 137 ? 8.569 9.927 -6.103 1.00 97.50 137 PRO A N 1
ATOM 1076 C CA . PRO A 1 137 ? 8.125 10.329 -4.771 1.00 97.50 137 PRO A CA 1
ATOM 1077 C C . PRO A 1 137 ? 6.632 10.691 -4.737 1.00 97.50 137 PRO A C 1
ATOM 1079 O O . PRO A 1 137 ? 6.171 11.501 -5.540 1.00 97.50 137 PRO A O 1
ATOM 1082 N N . GLY A 1 138 ? 5.893 10.127 -3.780 1.00 96.69 138 GLY A N 1
ATOM 1083 C CA . GLY A 1 138 ? 4.451 10.340 -3.621 1.00 96.69 138 GLY A CA 1
ATOM 1084 C C . GLY A 1 138 ? 3.579 9.648 -4.667 1.00 96.69 138 GLY A C 1
ATOM 1085 O O . GLY A 1 138 ? 2.369 9.852 -4.660 1.00 96.69 138 GLY A O 1
ATOM 1086 N N . GLU A 1 139 ? 4.173 8.871 -5.570 1.00 97.31 139 GLU A N 1
ATOM 1087 C CA . GLU A 1 139 ? 3.442 8.159 -6.604 1.00 97.31 139 GLU A CA 1
ATOM 1088 C C . GLU A 1 139 ? 2.752 6.915 -6.047 1.00 97.31 139 GLU A C 1
ATOM 1090 O O . GLU A 1 139 ? 3.273 6.202 -5.178 1.00 97.31 139 GLU A O 1
ATOM 1095 N N . THR A 1 140 ? 1.572 6.666 -6.596 1.00 97.38 140 THR A N 1
ATOM 1096 C CA . THR A 1 140 ? 0.756 5.486 -6.363 1.00 97.38 140 THR A CA 1
ATOM 1097 C C . THR A 1 140 ? 0.447 4.826 -7.699 1.00 97.38 140 THR A C 1
ATOM 1099 O O . THR A 1 140 ? 0.342 5.488 -8.738 1.00 97.38 140 THR A O 1
ATOM 1102 N N . ARG A 1 141 ? 0.334 3.501 -7.683 1.00 95.94 141 ARG A N 1
ATOM 1103 C CA . ARG A 1 141 ? -0.136 2.708 -8.819 1.00 95.94 141 ARG A CA 1
ATOM 1104 C C . ARG A 1 141 ? -0.945 1.536 -8.310 1.00 95.94 141 ARG A C 1
ATOM 1106 O O . ARG A 1 141 ? -0.588 0.938 -7.295 1.00 95.94 141 ARG A O 1
ATOM 1113 N N . ALA A 1 142 ? -2.004 1.189 -9.025 1.00 95.75 142 ALA A N 1
ATOM 1114 C CA . ALA A 1 142 ? -2.773 -0.016 -8.773 1.00 95.75 142 ALA A CA 1
ATOM 1115 C C . ALA A 1 142 ? -3.099 -0.705 -10.096 1.00 95.75 142 ALA A C 1
ATOM 1117 O O . ALA A 1 142 ? -3.592 -0.077 -11.027 1.00 95.75 142 ALA A O 1
ATOM 1118 N N . TYR A 1 143 ? -2.866 -2.008 -10.136 1.00 95.19 143 TYR A N 1
ATOM 1119 C CA . TYR A 1 143 ? -3.316 -2.889 -11.196 1.00 95.19 143 TYR A CA 1
ATOM 1120 C C . TYR A 1 143 ? -4.479 -3.724 -10.668 1.00 95.19 143 TYR A C 1
ATOM 1122 O O . TYR A 1 143 ? -4.374 -4.325 -9.596 1.00 95.19 143 TYR A O 1
ATOM 1130 N N . THR A 1 144 ? -5.590 -3.747 -11.403 1.00 91.50 144 THR A N 1
ATOM 1131 C CA . THR A 1 144 ? -6.821 -4.459 -11.018 1.00 91.50 144 THR A CA 1
ATOM 1132 C C . THR A 1 144 ? -7.246 -5.433 -12.113 1.00 91.50 144 THR A C 1
ATOM 1134 O O . THR A 1 144 ? -7.003 -5.156 -13.288 1.00 91.50 144 THR A O 1
ATOM 1137 N N . ILE A 1 145 ? -7.832 -6.569 -11.721 1.00 87.19 145 ILE A N 1
ATOM 1138 C CA . ILE A 1 145 ? -8.168 -7.724 -12.579 1.00 87.19 145 ILE A CA 1
ATOM 1139 C C . ILE A 1 145 ? -9.685 -7.843 -12.762 1.00 87.19 145 ILE A C 1
ATOM 1141 O O . ILE A 1 145 ? -10.423 -7.580 -11.788 1.00 87.19 145 ILE A O 1
#

Foldseek 3Di:
DPDPDPVNDDFDAAPLAPPKTKDKDWDFPCLVVLVVVLVVVVGDDDDPDSNNSVNSQLSVCVVVVDDNQRSLLVCLVPTDTFMWMWIDDPFWIKIFGHQVNPQWKKWDDDPVDTDMDSDPVVVVVPDPDPRIDTADHGDMDMDGD

Radius of gyration: 14.95 Å; chains: 1; bounding box: 33×27×40 Å

Sequence (145 aa):
ESGVDRYHAHPYQSYIIPDITVVHNGQITNYWKIRDPLERKGHTFESFNDTECIVHYMADKLNQGYKLEEALDQAVIDLDGPFSILVGTPDGIGIAKDKLGLRPGVMVETDEIFAIASEEMALHDVTDSDEIEQIAPGETRAYTI